Protein AF-A0A355XRC5-F1 (afdb_monomer_lite)

Foldseek 3Di:
DQAAKKWKDFPVDIDIDHHPDDDDDDPPTDIDIDHPDDDDDDDDDDPPCFPCHPNDDPPTDDRPPPD

Structure (mmCIF, N/CA/C/O backbone):
data_AF-A0A355XRC5-F1
#
_entry.id   AF-A0A355XRC5-F1
#
loop_
_atom_site.group_PDB
_atom_site.id
_atom_site.type_symbol
_atom_site.label_atom_id
_atom_site.label_alt_id
_atom_site.label_comp_id
_atom_site.label_asym_id
_atom_site.label_entity_id
_atom_site.label_seq_id
_atom_site.pdbx_PDB_ins_code
_atom_site.Cartn_x
_atom_site.Cartn_y
_atom_site.Cartn_z
_atom_site.occupancy
_atom_site.B_iso_or_equiv
_atom_site.auth_seq_id
_atom_site.auth_comp_id
_atom_site.auth_asym_id
_atom_site.auth_atom_id
_atom_site.pdbx_PDB_model_num
ATOM 1 N N . VAL A 1 1 ? -2.982 -5.043 6.553 1.00 97.31 1 VAL A N 1
ATOM 2 C CA . VAL A 1 1 ? -2.663 -4.173 7.704 1.00 97.31 1 VAL A CA 1
ATOM 3 C C . VAL A 1 1 ? -2.594 -5.028 8.954 1.00 97.31 1 VAL A C 1
ATOM 5 O O . VAL A 1 1 ? -3.505 -5.812 9.191 1.00 97.31 1 VAL A O 1
ATOM 8 N N . LEU A 1 2 ? -1.499 -4.945 9.710 1.00 97.69 2 LEU A N 1
ATOM 9 C CA . LEU A 1 2 ? -1.316 -5.711 10.949 1.00 97.69 2 LEU A CA 1
ATOM 10 C C . LEU A 1 2 ? -1.867 -4.957 12.167 1.00 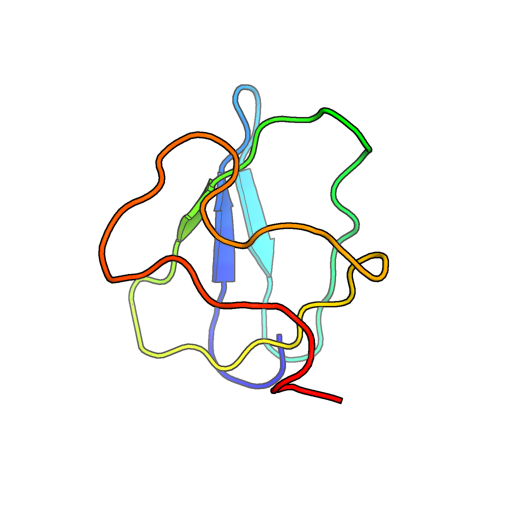97.69 2 LEU A C 1
ATOM 12 O O . LEU A 1 2 ? -2.394 -5.583 13.084 1.00 97.69 2 LEU A O 1
ATOM 16 N N . ASP A 1 3 ? -1.756 -3.625 12.171 1.00 98.44 3 ASP A N 1
ATOM 17 C CA . ASP A 1 3 ? -2.288 -2.749 13.220 1.00 98.44 3 ASP A CA 1
ATOM 18 C C 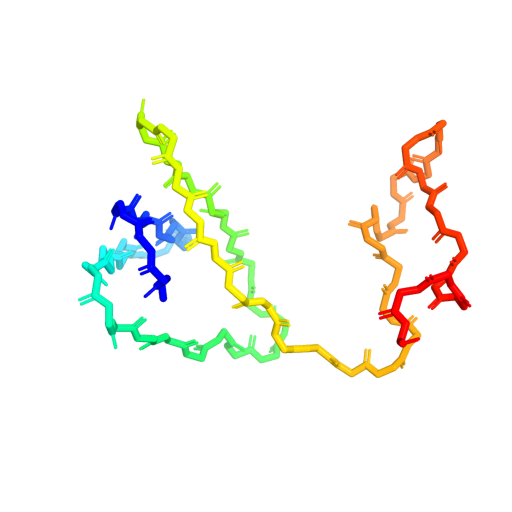. ASP A 1 3 ? -2.490 -1.319 12.689 1.00 98.44 3 ASP A C 1
ATOM 20 O O . ASP A 1 3 ? -1.709 -0.866 11.849 1.00 98.44 3 ASP A O 1
ATOM 24 N N . GLY A 1 4 ? -3.505 -0.606 13.179 1.00 97.81 4 GLY A N 1
ATOM 25 C CA . GLY A 1 4 ? -3.899 0.715 12.666 1.00 97.81 4 GLY A CA 1
ATOM 26 C C . GLY A 1 4 ? -4.770 0.653 11.403 1.00 97.81 4 GLY A C 1
ATOM 27 O O . GLY A 1 4 ? -5.360 -0.384 11.104 1.00 97.81 4 GLY A O 1
ATOM 28 N N . GLU A 1 5 ? -4.820 1.768 10.671 1.00 98.50 5 GLU A N 1
ATOM 29 C CA . GLU A 1 5 ? -5.610 1.970 9.447 1.00 98.50 5 GLU A CA 1
ATOM 30 C C . GLU A 1 5 ? -4.696 2.502 8.330 1.00 98.50 5 GLU A C 1
ATOM 32 O O . GLU A 1 5 ? -3.855 3.376 8.570 1.00 98.50 5 GLU A O 1
ATOM 37 N N . LEU A 1 6 ? -4.849 1.978 7.111 1.00 98.56 6 LEU A N 1
ATOM 38 C CA . LEU A 1 6 ? -4.090 2.407 5.936 1.00 98.56 6 LEU A CA 1
ATOM 39 C C . LEU A 1 6 ? -5.037 2.777 4.801 1.00 98.56 6 LEU A C 1
ATOM 41 O O . LEU A 1 6 ? -5.852 1.965 4.379 1.00 98.56 6 LEU A O 1
ATOM 45 N N . THR A 1 7 ? -4.858 3.958 4.222 1.00 98.56 7 THR A N 1
ATOM 46 C CA . THR A 1 7 ? -5.540 4.347 2.989 1.00 98.56 7 THR A CA 1
ATOM 47 C C . THR A 1 7 ? -4.589 4.232 1.801 1.00 98.56 7 THR A C 1
ATOM 49 O O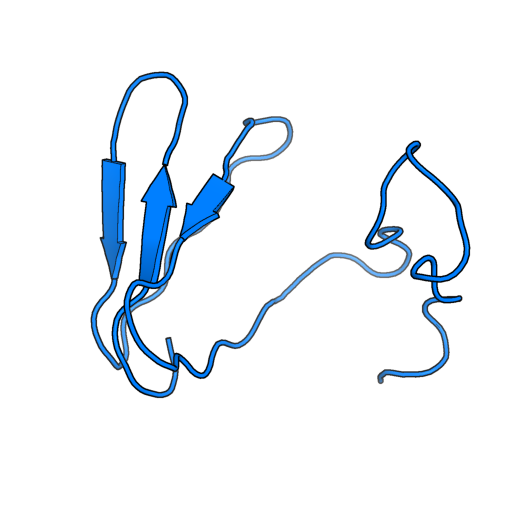 . THR A 1 7 ? -3.464 4.720 1.844 1.00 98.56 7 THR A O 1
ATOM 52 N N . ILE A 1 8 ? -5.033 3.599 0.718 1.00 98.25 8 ILE A N 1
ATOM 53 C CA . ILE A 1 8 ? -4.349 3.600 -0.574 1.00 98.25 8 ILE A CA 1
ATOM 54 C C . ILE A 1 8 ? -5.096 4.546 -1.516 1.00 98.25 8 ILE A C 1
ATOM 56 O O . ILE A 1 8 ? -6.219 4.261 -1.941 1.00 98.25 8 ILE A O 1
ATOM 60 N N . GLU A 1 9 ? -4.462 5.666 -1.855 1.00 98.38 9 GLU A N 1
ATOM 61 C CA . GLU A 1 9 ? -4.948 6.595 -2.874 1.00 98.38 9 GLU A CA 1
ATOM 62 C C . GLU A 1 9 ? -4.494 6.110 -4.256 1.00 98.38 9 GLU A C 1
ATOM 64 O O . GLU A 1 9 ? -3.297 6.003 -4.531 1.00 98.38 9 GLU A O 1
ATOM 69 N N . PHE A 1 10 ? -5.448 5.825 -5.136 1.00 97.75 10 PHE A N 1
ATOM 70 C CA . PHE A 1 10 ? -5.223 5.655 -6.568 1.00 97.75 10 PHE A CA 1
ATOM 71 C C . PHE A 1 10 ? -5.604 6.948 -7.294 1.00 97.75 10 PHE A C 1
ATOM 73 O O . PHE A 1 10 ? -6.199 7.860 -6.720 1.00 97.75 10 PHE A O 1
ATOM 80 N N . ARG A 1 11 ? -5.295 7.033 -8.590 1.00 97.19 11 ARG A N 1
ATOM 81 C CA . ARG A 1 11 ? -5.681 8.194 -9.410 1.00 97.19 11 ARG A CA 1
ATOM 82 C C . ARG A 1 11 ? -7.198 8.373 -9.520 1.00 97.19 11 ARG A C 1
ATOM 84 O O . ARG A 1 11 ? -7.663 9.501 -9.630 1.00 97.19 11 ARG A O 1
ATOM 91 N N . ASP A 1 12 ? -7.943 7.275 -9.525 1.00 97.00 12 ASP A N 1
ATOM 92 C CA . ASP A 1 12 ? -9.378 7.215 -9.809 1.00 97.00 12 ASP A CA 1
ATOM 93 C C . ASP A 1 12 ? -10.237 6.870 -8.584 1.00 97.00 12 ASP A C 1
ATOM 95 O O . ASP A 1 12 ? -11.456 7.034 -8.625 1.00 97.00 12 ASP A O 1
ATOM 99 N N . LYS A 1 13 ? -9.629 6.380 -7.498 1.00 97.06 13 LYS A N 1
ATOM 100 C CA . LYS A 1 13 ? -10.351 5.920 -6.308 1.00 97.06 13 LYS A CA 1
ATOM 101 C C . LYS A 1 13 ? -9.485 5.901 -5.056 1.00 97.06 13 LYS A C 1
ATOM 103 O O . LYS A 1 13 ? -8.264 6.000 -5.110 1.00 97.06 13 LYS A O 1
ATOM 108 N N . ILE A 1 14 ? -10.143 5.681 -3.926 1.00 98.00 14 ILE A N 1
ATOM 109 C CA . ILE A 1 14 ? -9.517 5.514 -2.617 1.00 98.00 14 ILE A CA 1
ATOM 110 C C . ILE A 1 14 ? -9.959 4.166 -2.045 1.00 98.00 14 ILE A C 1
ATOM 112 O O . ILE A 1 14 ? -11.120 3.782 -2.190 1.00 98.00 14 ILE A O 1
ATOM 116 N N . VAL A 1 15 ? -9.028 3.440 -1.427 1.00 98.12 15 VAL A N 1
ATOM 117 C CA . VAL A 1 15 ? -9.305 2.194 -0.701 1.00 98.12 15 VAL A CA 1
ATOM 118 C C . VAL A 1 15 ? -8.765 2.328 0.716 1.00 98.12 15 VAL A C 1
ATOM 120 O O . VAL A 1 15 ? -7.558 2.469 0.891 1.00 98.12 15 VAL A O 1
ATOM 123 N N . THR A 1 16 ? -9.638 2.256 1.714 1.00 98.44 16 THR A N 1
ATOM 124 C CA . THR A 1 16 ? -9.255 2.226 3.133 1.00 98.44 16 THR A CA 1
ATOM 125 C C . THR A 1 16 ? -9.208 0.781 3.611 1.00 98.44 16 THR A C 1
ATOM 127 O O . THR A 1 16 ? -10.074 -0.012 3.247 1.00 98.44 16 THR A O 1
ATOM 130 N N . LEU A 1 17 ? -8.162 0.442 4.361 1.00 98.44 17 LEU A N 1
ATOM 131 C CA . LEU A 1 17 ? -7.914 -0.874 4.930 1.00 98.44 17 LEU A CA 1
ATOM 132 C C . LEU A 1 17 ? -7.833 -0.773 6.448 1.00 98.44 17 LEU A C 1
ATOM 134 O O . LEU A 1 17 ? -6.966 -0.081 6.990 1.00 98.44 17 LEU A O 1
ATOM 138 N N . GLU A 1 18 ? -8.680 -1.545 7.106 1.00 98.38 18 GLU A N 1
ATOM 139 C CA . GLU A 1 18 ? -8.675 -1.748 8.545 1.00 98.38 18 GLU A CA 1
ATOM 140 C C . GLU A 1 18 ? -7.693 -2.852 8.953 1.00 98.38 18 GLU A C 1
ATOM 142 O O . GLU A 1 18 ? -7.140 -3.609 8.141 1.00 98.38 18 GLU A O 1
ATOM 147 N N . LYS A 1 19 ? -7.482 -2.985 10.263 1.00 98.31 19 LYS A N 1
ATOM 148 C CA . LYS A 1 19 ? -6.702 -4.084 10.835 1.00 98.31 19 LYS A CA 1
ATOM 149 C C . LYS A 1 19 ? -7.211 -5.448 10.351 1.00 98.31 19 LYS A C 1
ATOM 151 O O . LYS A 1 19 ? -8.378 -5.786 10.507 1.00 98.31 19 LYS A O 1
ATOM 156 N N . GLY A 1 20 ? -6.292 -6.271 9.845 1.00 98.19 20 GLY A N 1
ATOM 157 C CA . GLY A 1 20 ? -6.584 -7.603 9.310 1.00 98.19 20 GLY A CA 1
ATOM 158 C C . GLY A 1 20 ? -6.934 -7.621 7.821 1.00 98.19 20 GLY A C 1
ATOM 159 O O . GLY A 1 20 ? -6.919 -8.692 7.220 1.00 98.19 20 GLY A O 1
ATOM 160 N N . GLU A 1 21 ? -7.173 -6.465 7.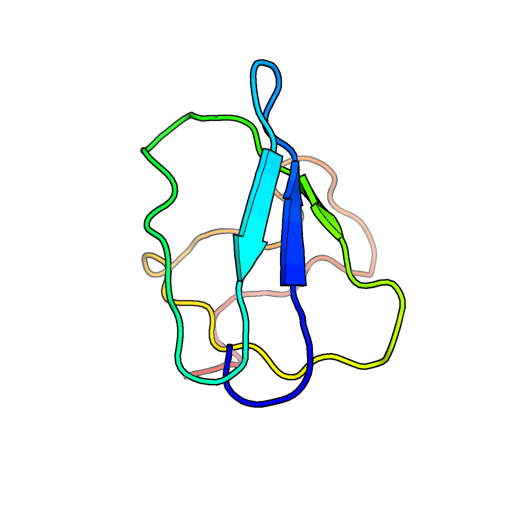199 1.00 98.38 21 GLU A N 1
ATOM 161 C CA . GLU A 1 21 ? -7.500 -6.389 5.777 1.00 98.38 21 GLU A CA 1
ATOM 162 C C . GLU A 1 21 ? -6.251 -6.311 4.895 1.00 98.38 21 GLU A C 1
ATOM 164 O O . GLU A 1 21 ? -5.164 -5.901 5.321 1.00 98.38 21 GLU A O 1
ATOM 169 N N . MET A 1 22 ? -6.399 -6.698 3.631 1.00 97.75 22 MET A N 1
ATOM 170 C CA . MET A 1 22 ? -5.347 -6.600 2.625 1.00 97.75 22 MET A CA 1
ATOM 171 C C . MET A 1 22 ? -5.930 -6.230 1.264 1.00 97.75 22 MET A C 1
ATOM 173 O O . MET A 1 22 ? -7.089 -6.515 0.973 1.00 97.75 22 MET A O 1
ATOM 177 N N . THR A 1 23 ? -5.098 -5.642 0.408 1.00 97.44 23 THR A N 1
ATOM 178 C CA . THR A 1 23 ? -5.436 -5.379 -0.992 1.00 97.44 23 THR A CA 1
ATOM 179 C C . THR A 1 23 ? -4.274 -5.758 -1.898 1.00 97.44 23 THR A C 1
ATOM 181 O O . THR A 1 23 ? -3.124 -5.809 -1.459 1.00 97.44 23 THR A O 1
ATOM 184 N N . VAL A 1 24 ? -4.576 -6.015 -3.167 1.00 96.69 24 VAL A N 1
ATOM 185 C CA . VAL A 1 24 ? -3.576 -6.251 -4.210 1.00 96.69 24 VAL A CA 1
ATOM 186 C C . VAL A 1 24 ? -3.479 -4.998 -5.064 1.00 96.69 24 VAL A C 1
ATOM 188 O O . VAL A 1 24 ? -4.473 -4.552 -5.636 1.00 96.69 24 VAL A O 1
ATOM 191 N N . ILE A 1 25 ? -2.270 -4.456 -5.186 1.00 95.56 25 ILE A N 1
ATOM 192 C CA . ILE A 1 25 ? -1.984 -3.382 -6.134 1.00 95.56 25 ILE A CA 1
ATOM 193 C C . ILE A 1 25 ? -1.707 -4.012 -7.505 1.00 95.56 25 ILE A C 1
ATOM 195 O O . ILE A 1 25 ? -0.758 -4.793 -7.629 1.00 95.56 25 ILE A O 1
ATOM 199 N N . PRO A 1 26 ? -2.501 -3.717 -8.551 1.00 94.00 26 PRO A N 1
ATOM 200 C CA . PRO A 1 26 ? -2.238 -4.269 -9.873 1.00 94.00 26 PRO A CA 1
ATOM 201 C C . PRO A 1 26 ? -0.916 -3.740 -10.447 1.00 94.00 26 PRO A C 1
ATOM 203 O O . PRO A 1 26 ? -0.522 -2.595 -10.216 1.00 94.00 26 PRO A O 1
ATOM 206 N N . LYS A 1 27 ? -0.228 -4.569 -11.238 1.00 90.94 27 LYS A N 1
ATOM 207 C CA . LYS A 1 27 ? 1.061 -4.207 -11.841 1.00 90.94 27 LYS A CA 1
ATOM 208 C C . LYS A 1 27 ? 0.937 -2.932 -12.681 1.00 90.94 27 LYS A C 1
ATOM 210 O O . LYS A 1 27 ? 0.092 -2.853 -13.567 1.00 90.94 27 LYS A O 1
ATOM 215 N N . GLY A 1 28 ? 1.835 -1.978 -12.441 1.00 90.62 28 GLY A N 1
ATOM 216 C CA . GLY A 1 28 ? 1.898 -0.719 -13.188 1.00 90.62 28 GLY A CA 1
ATOM 217 C C . GLY A 1 28 ? 0.836 0.309 -12.792 1.00 90.62 28 GLY A C 1
ATOM 218 O O . GLY A 1 28 ? 0.782 1.370 -13.406 1.00 90.62 28 GLY A O 1
ATOM 219 N N . VAL A 1 29 ? 0.009 0.022 -11.782 1.00 95.00 29 VAL A N 1
ATOM 220 C CA . VAL A 1 29 ? -0.958 0.986 -11.256 1.00 95.00 29 VAL A CA 1
ATOM 221 C C . VAL A 1 29 ? -0.280 1.880 -10.226 1.00 95.00 29 VAL A C 1
ATOM 223 O O . VAL A 1 29 ? 0.253 1.421 -9.211 1.00 95.00 29 VAL A O 1
ATOM 226 N N . GLU A 1 30 ? -0.315 3.179 -10.499 1.00 95.25 30 GLU A N 1
ATOM 227 C CA . GLU A 1 30 ? 0.161 4.192 -9.571 1.00 95.25 30 GLU A CA 1
ATOM 228 C C . GLU A 1 30 ? -0.761 4.264 -8.352 1.00 95.25 30 GLU A C 1
ATOM 230 O O . GLU A 1 30 ? -1.989 4.311 -8.470 1.00 95.25 30 GLU A O 1
ATOM 235 N N . HIS A 1 31 ? -0.147 4.255 -7.178 1.00 96.25 31 HIS A N 1
ATOM 236 C CA . HIS A 1 31 ? -0.825 4.250 -5.896 1.00 96.25 31 HIS A CA 1
ATOM 237 C C . HIS A 1 31 ? 0.027 5.003 -4.874 1.00 96.25 31 HIS A C 1
ATOM 239 O O . HIS A 1 31 ? 1.244 5.125 -5.029 1.00 96.25 31 HIS A O 1
ATOM 245 N N . LYS A 1 32 ? -0.615 5.491 -3.818 1.00 96.44 32 LYS A N 1
ATOM 246 C CA . LYS A 1 32 ? 0.031 6.229 -2.738 1.00 96.44 32 LYS A CA 1
ATOM 247 C C . LYS A 1 32 ? -0.535 5.765 -1.391 1.00 96.44 32 LYS A C 1
ATOM 249 O O . LYS A 1 32 ? -1.674 6.101 -1.068 1.00 96.44 32 LYS A O 1
ATOM 254 N N . PRO A 1 33 ? 0.229 4.980 -0.611 1.00 96.25 33 PRO A N 1
ATOM 255 C CA . PRO A 1 33 ? -0.139 4.637 0.757 1.00 96.25 33 PRO A CA 1
ATOM 256 C C . PRO A 1 33 ? -0.100 5.878 1.659 1.00 96.25 33 PRO A C 1
ATOM 258 O O . PRO A 1 33 ? 0.865 6.643 1.633 1.00 96.25 33 PRO A O 1
ATOM 261 N N . VAL A 1 34 ? -1.143 6.075 2.460 1.00 97.94 34 VAL A N 1
ATOM 262 C CA . VAL A 1 34 ? -1.315 7.193 3.392 1.00 97.94 34 VAL A CA 1
ATOM 263 C C . VAL A 1 34 ? -1.854 6.652 4.712 1.00 97.94 34 VAL A C 1
ATOM 265 O O . VAL A 1 34 ? -2.840 5.917 4.734 1.00 97.94 34 VAL A O 1
ATOM 268 N N . ALA A 1 35 ? -1.231 7.042 5.821 1.00 97.75 35 ALA A N 1
ATOM 269 C CA . ALA A 1 35 ? -1.711 6.749 7.167 1.00 97.75 35 ALA A CA 1
ATOM 270 C C . ALA A 1 35 ? -1.768 8.053 7.972 1.00 97.75 35 ALA A C 1
ATOM 272 O O . ALA A 1 35 ? -0.794 8.804 8.001 1.00 97.75 35 ALA A O 1
ATOM 273 N N . GLN A 1 36 ? -2.919 8.341 8.590 1.00 96.56 36 GLN A N 1
ATOM 274 C CA . GLN A 1 36 ? -3.094 9.526 9.446 1.00 96.56 36 GLN A CA 1
ATOM 275 C C . GLN A 1 36 ? -2.446 9.339 10.824 1.00 96.56 36 GLN A C 1
ATOM 277 O O . GLN A 1 36 ? -1.958 10.294 11.419 1.00 96.56 36 GLN A O 1
ATOM 282 N N . ASN A 1 37 ? -2.430 8.098 11.314 1.00 97.50 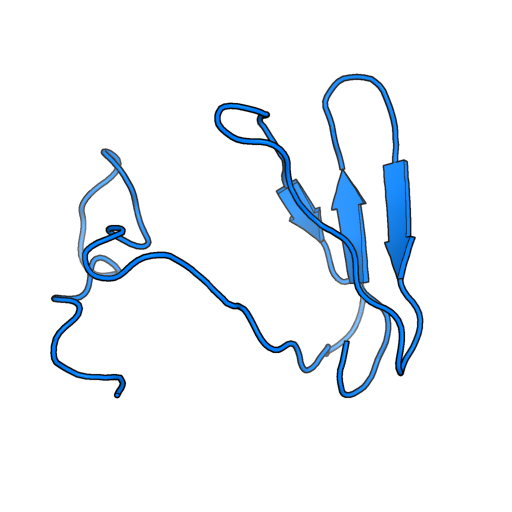37 ASN A N 1
ATOM 283 C CA . ASN A 1 37 ? -1.808 7.687 12.569 1.00 97.50 37 ASN A CA 1
ATOM 284 C C . ASN A 1 37 ? -0.754 6.603 12.293 1.00 97.50 37 ASN A C 1
ATOM 286 O O . ASN A 1 37 ? -0.654 6.102 11.172 1.00 97.50 37 ASN A O 1
ATOM 290 N N . GLU A 1 38 ? 0.019 6.218 13.312 1.00 97.88 38 GLU A N 1
ATOM 291 C CA . GLU A 1 38 ? 0.954 5.094 13.195 1.00 97.88 38 GLU A CA 1
ATOM 292 C C . GLU A 1 38 ? 0.215 3.822 12.744 1.00 97.88 38 GLU A C 1
ATOM 294 O O . GLU A 1 38 ? -0.802 3.433 13.320 1.00 97.88 38 GLU A O 1
ATOM 299 N N . CYS A 1 39 ? 0.733 3.176 11.700 1.00 98.00 39 CYS A N 1
ATOM 300 C CA . CYS A 1 39 ? 0.162 1.966 11.125 1.00 98.00 39 CYS A CA 1
ATOM 301 C C . CYS A 1 39 ? 1.273 0.946 10.868 1.00 98.00 39 CYS A C 1
ATOM 303 O O . CYS A 1 39 ? 2.338 1.277 10.343 1.00 98.00 39 CYS A O 1
ATOM 305 N N . LYS A 1 40 ? 1.020 -0.314 11.232 1.00 97.94 40 LYS A N 1
ATOM 306 C CA . LYS A 1 40 ? 1.928 -1.440 11.002 1.00 97.94 40 LYS A CA 1
ATOM 307 C C . LYS A 1 40 ? 1.415 -2.242 9.820 1.00 97.94 40 LYS A C 1
ATOM 309 O O . LYS A 1 40 ? 0.318 -2.808 9.863 1.00 97.94 40 LYS A O 1
ATOM 314 N N . ILE A 1 41 ? 2.218 -2.321 8.767 1.00 96.94 41 ILE A N 1
ATOM 315 C CA . ILE A 1 41 ? 1.851 -2.996 7.521 1.00 96.94 41 ILE A CA 1
ATOM 316 C C . ILE A 1 41 ? 2.863 -4.082 7.174 1.00 96.94 41 ILE A C 1
ATOM 318 O O . ILE A 1 41 ? 4.019 -4.031 7.582 1.00 96.94 41 ILE A O 1
ATOM 322 N N . MET A 1 42 ? 2.402 -5.062 6.405 1.00 95.56 42 MET A N 1
ATOM 323 C CA . MET A 1 42 ? 3.251 -6.038 5.739 1.00 95.56 42 MET A CA 1
ATOM 324 C C . MET A 1 42 ? 3.118 -5.794 4.242 1.00 95.56 42 MET A C 1
ATOM 326 O O . MET A 1 42 ? 1.999 -5.741 3.728 1.00 95.56 42 MET A O 1
ATOM 330 N N . ILE A 1 43 ? 4.251 -5.625 3.569 1.00 93.06 43 ILE A N 1
ATOM 331 C CA . ILE A 1 43 ? 4.329 -5.493 2.117 1.00 93.06 43 ILE A CA 1
ATOM 332 C C . ILE A 1 43 ? 4.901 -6.802 1.583 1.00 93.06 43 ILE A C 1
ATOM 334 O O . ILE A 1 43 ? 5.880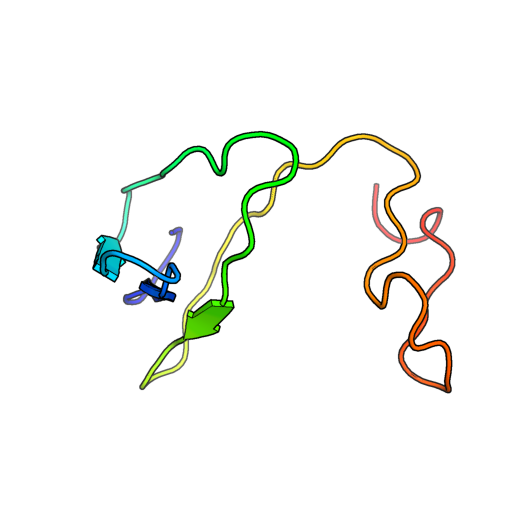 -7.318 2.116 1.00 93.06 43 ILE A O 1
ATOM 338 N N . ILE A 1 44 ? 4.262 -7.346 0.552 1.00 92.12 44 ILE A N 1
ATOM 339 C CA . ILE A 1 44 ? 4.746 -8.517 -0.175 1.00 92.12 44 ILE A CA 1
ATOM 340 C C . ILE A 1 44 ? 5.036 -8.050 -1.594 1.00 92.12 44 ILE A C 1
ATOM 342 O O . ILE A 1 44 ? 4.117 -7.659 -2.315 1.00 92.12 44 ILE A O 1
ATOM 346 N N . GLU A 1 45 ? 6.303 -8.092 -1.989 1.00 88.31 45 GLU A N 1
ATOM 347 C CA . GLU A 1 45 ? 6.751 -7.647 -3.305 1.00 88.31 45 GLU A CA 1
ATOM 348 C C . GLU A 1 45 ? 7.725 -8.643 -3.951 1.00 88.31 45 GLU A C 1
ATOM 350 O O . GLU A 1 45 ? 8.341 -9.458 -3.257 1.00 88.31 45 GLU A O 1
ATOM 355 N N . PRO A 1 46 ? 7.858 -8.632 -5.291 1.00 86.25 46 PRO A N 1
ATOM 356 C CA . PRO A 1 46 ? 8.870 -9.426 -5.970 1.00 86.25 46 PRO A CA 1
ATOM 357 C C . PRO A 1 46 ? 10.281 -9.090 -5.483 1.00 86.25 46 PRO A C 1
ATOM 359 O O . PRO A 1 46 ? 10.611 -7.935 -5.223 1.00 86.25 46 PRO A O 1
ATOM 362 N N . LYS A 1 47 ? 11.158 -10.096 -5.457 1.00 85.12 47 LYS A N 1
ATOM 363 C CA . LYS A 1 47 ? 12.576 -9.876 -5.164 1.00 85.12 47 LYS A CA 1
ATOM 364 C C . LYS A 1 47 ? 13.183 -8.880 -6.164 1.00 85.12 47 LYS A C 1
ATOM 366 O O . LYS A 1 47 ? 13.004 -9.030 -7.372 1.00 85.12 47 LYS A O 1
ATOM 371 N N . GLY A 1 48 ? 13.951 -7.918 -5.652 1.00 84.00 48 GLY A N 1
ATOM 372 C CA . GLY A 1 48 ? 14.712 -6.959 -6.460 1.00 84.00 48 GLY A CA 1
ATOM 373 C C . GLY A 1 48 ? 13.987 -5.648 -6.781 1.00 84.00 48 GLY A C 1
ATOM 374 O O . GLY A 1 48 ? 14.507 -4.863 -7.570 1.00 84.00 48 GLY A O 1
ATOM 375 N N . VAL A 1 49 ? 12.819 -5.381 -6.186 1.00 85.00 49 VAL A N 1
ATOM 376 C CA . VAL A 1 49 ? 12.109 -4.098 -6.340 1.00 85.00 49 VAL A CA 1
ATOM 377 C C . VAL A 1 49 ? 12.799 -2.997 -5.537 1.00 85.00 49 VAL A C 1
ATOM 379 O O . VAL A 1 49 ? 12.765 -3.004 -4.316 1.00 85.00 49 VAL A O 1
ATOM 382 N N . VAL A 1 50 ? 13.437 -2.034 -6.202 1.00 88.50 50 VAL A N 1
ATOM 383 C CA . VAL A 1 50 ? 14.107 -0.911 -5.520 1.00 88.50 50 VAL A CA 1
ATOM 384 C C . VAL A 1 50 ? 13.068 -0.011 -4.842 1.00 88.50 50 VAL A C 1
ATOM 386 O O . VAL A 1 50 ? 12.200 0.541 -5.519 1.00 88.50 50 VAL A O 1
ATOM 389 N N . ASN A 1 51 ? 13.184 0.187 -3.526 1.00 85.75 51 ASN A N 1
ATOM 390 C CA . ASN A 1 51 ? 12.200 0.907 -2.707 1.00 85.75 51 ASN A CA 1
ATOM 391 C C . ASN A 1 51 ? 11.958 2.366 -3.146 1.00 85.75 51 ASN A C 1
ATOM 393 O O . ASN A 1 51 ? 10.861 2.894 -2.982 1.00 85.75 51 ASN A O 1
ATOM 397 N N . THR A 1 52 ? 12.970 3.026 -3.713 1.00 88.31 52 THR A N 1
ATOM 398 C CA . THR A 1 52 ? 12.881 4.404 -4.233 1.00 88.31 52 THR A CA 1
ATOM 399 C C . THR A 1 52 ? 12.597 4.467 -5.737 1.00 88.31 52 THR A C 1
ATOM 401 O O . THR A 1 52 ? 12.499 5.558 -6.307 1.00 88.31 52 THR A O 1
ATOM 404 N N . GLY A 1 53 ? 12.477 3.318 -6.408 1.00 86.56 53 GLY A N 1
ATOM 405 C CA . GLY A 1 53 ? 12.384 3.239 -7.862 1.00 86.56 53 GLY A CA 1
ATOM 406 C C . GLY A 1 53 ? 13.549 3.969 -8.537 1.00 86.56 53 GLY A C 1
ATOM 407 O O . GLY A 1 53 ? 14.710 3.636 -8.326 1.00 86.56 53 GLY A O 1
ATOM 408 N N . ASN A 1 54 ? 13.235 4.994 -9.333 1.00 88.19 54 ASN A N 1
ATOM 409 C CA . ASN A 1 54 ? 14.231 5.791 -10.058 1.00 88.19 54 ASN A CA 1
ATOM 410 C C . ASN A 1 54 ? 14.673 7.060 -9.304 1.00 88.19 54 ASN A C 1
ATOM 412 O O . ASN A 1 54 ? 15.484 7.818 -9.832 1.00 88.19 54 ASN A O 1
ATOM 416 N N . ALA A 1 55 ? 14.120 7.336 -8.115 1.00 90.12 55 ALA A N 1
ATOM 417 C CA . ALA A 1 55 ? 14.399 8.576 -7.389 1.00 90.12 55 ALA A CA 1
ATOM 418 C C . ALA A 1 55 ? 15.812 8.608 -6.779 1.00 90.12 55 ALA A C 1
ATOM 420 O O . ALA A 1 55 ? 16.396 9.683 -6.643 1.00 90.12 55 ALA A O 1
ATOM 421 N N . GLY A 1 56 ? 16.379 7.444 -6.443 1.00 90.25 56 GLY A N 1
ATOM 422 C CA . GLY A 1 56 ? 17.714 7.339 -5.857 1.00 90.25 56 GLY A CA 1
ATOM 423 C C . GLY A 1 56 ? 17.840 8.016 -4.482 1.00 90.25 56 GLY A C 1
ATOM 424 O O . GLY A 1 56 ? 16.865 8.207 -3.753 1.00 90.25 56 GLY A O 1
ATOM 425 N N . GLY A 1 57 ? 19.075 8.361 -4.104 1.00 91.50 57 GLY A N 1
ATOM 426 C CA . GLY A 1 57 ? 19.391 9.101 -2.876 1.00 91.50 57 GLY A CA 1
ATOM 427 C C . GLY A 1 57 ? 19.609 8.232 -1.633 1.00 91.50 57 GLY A C 1
ATOM 428 O O . GLY A 1 57 ? 19.529 7.009 -1.685 1.00 91.50 57 GLY A O 1
ATOM 429 N N . ASN A 1 58 ? 19.871 8.889 -0.499 1.00 90.44 58 ASN A N 1
ATOM 430 C CA . ASN A 1 58 ? 20.338 8.256 0.748 1.00 90.44 58 ASN A CA 1
ATOM 431 C C . ASN A 1 58 ? 19.338 7.281 1.399 1.00 90.44 58 ASN A C 1
ATOM 433 O O . ASN A 1 58 ? 19.707 6.568 2.324 1.00 90.44 58 ASN A O 1
ATOM 437 N N . LEU A 1 59 ? 18.076 7.286 0.956 1.00 88.31 59 LEU A N 1
ATOM 438 C CA . LEU A 1 59 ? 17.030 6.365 1.416 1.00 88.31 59 LEU A CA 1
ATOM 439 C C . LEU A 1 59 ? 16.852 5.156 0.479 1.00 88.31 59 LEU A C 1
ATOM 441 O O . LEU A 1 59 ? 15.991 4.315 0.730 1.00 88.31 59 LEU A O 1
ATOM 445 N N . THR A 1 60 ? 17.629 5.078 -0.606 1.00 89.81 60 THR A N 1
ATOM 446 C CA . THR A 1 60 ? 17.694 3.889 -1.466 1.00 89.81 60 THR A CA 1
ATOM 447 C C . THR A 1 60 ? 18.532 2.835 -0.770 1.00 89.81 60 THR A C 1
ATOM 449 O O . THR A 1 60 ? 19.653 3.124 -0.355 1.00 89.81 60 THR A O 1
ATOM 452 N N . VAL A 1 61 ? 17.989 1.630 -0.637 1.00 83.69 61 VAL A N 1
ATOM 453 C CA . VAL A 1 61 ? 18.644 0.527 0.071 1.00 83.69 61 VAL A CA 1
ATOM 454 C C . VAL A 1 61 ? 18.813 -0.653 -0.880 1.00 83.69 61 VAL A C 1
ATOM 456 O O . VAL A 1 61 ? 17.909 -0.961 -1.658 1.00 83.69 61 VAL A O 1
ATOM 459 N N . ASP A 1 62 ? 19.959 -1.329 -0.801 1.00 77.88 62 ASP A N 1
ATOM 460 C CA . ASP A 1 62 ? 20.167 -2.594 -1.502 1.00 77.88 62 ASP A CA 1
ATOM 461 C C . ASP A 1 62 ? 19.286 -3.683 -0.867 1.00 77.88 62 ASP A C 1
ATOM 463 O O . ASP A 1 62 ? 19.324 -3.926 0.339 1.00 77.88 62 ASP A O 1
ATOM 467 N N . ASN A 1 63 ? 18.471 -4.345 -1.688 1.00 66.50 63 ASN A N 1
ATOM 468 C CA . ASN A 1 63 ? 17.401 -5.254 -1.251 1.00 66.50 63 ASN A CA 1
ATOM 469 C C . ASN A 1 63 ? 17.838 -6.557 -0.559 1.00 66.50 63 ASN A C 1
ATOM 471 O O . ASN A 1 63 ? 16.987 -7.367 -0.199 1.00 66.50 63 ASN A O 1
ATOM 475 N N . ASP A 1 64 ? 19.132 -6.780 -0.353 1.00 60.00 64 ASP A N 1
ATOM 476 C CA . ASP A 1 64 ? 19.652 -8.000 0.275 1.00 60.00 64 ASP A CA 1
ATOM 477 C C . ASP A 1 64 ? 19.724 -7.912 1.816 1.00 60.00 64 ASP A C 1
ATOM 479 O O . ASP A 1 64 ? 20.287 -8.792 2.462 1.00 60.00 64 ASP A O 1
ATOM 483 N N . VAL A 1 65 ? 19.148 -6.865 2.423 1.00 58.72 65 VAL A N 1
ATOM 484 C CA . VAL A 1 65 ? 19.181 -6.639 3.885 1.00 58.72 65 VAL A CA 1
ATOM 485 C C . VAL A 1 65 ? 17.931 -7.166 4.616 1.00 58.72 65 VAL A C 1
ATOM 487 O O . VAL A 1 65 ? 17.986 -7.380 5.823 1.00 58.72 65 VAL A O 1
ATOM 490 N N . TRP A 1 66 ? 16.814 -7.408 3.917 1.00 55.62 66 TRP A N 1
ATOM 491 C CA . TRP A 1 66 ? 15.495 -7.633 4.541 1.00 55.62 66 TRP A CA 1
ATOM 492 C C . TRP A 1 66 ? 14.785 -8.933 4.115 1.00 55.62 66 TRP A C 1
ATOM 494 O O . TRP A 1 66 ? 13.581 -8.923 3.853 1.00 55.62 66 TRP A O 1
ATOM 504 N N . ILE A 1 67 ? 15.513 -10.055 4.068 1.00 49.19 67 ILE A N 1
ATOM 505 C CA . ILE A 1 67 ? 14.917 -11.408 4.070 1.00 49.19 67 ILE A CA 1
ATOM 506 C C . ILE A 1 67 ? 15.278 -12.113 5.375 1.00 49.19 67 ILE A C 1
ATOM 508 O O . ILE A 1 67 ? 16.486 -12.143 5.697 1.00 49.19 67 ILE A O 1
#

Sequence (67 aa):
VLDGELTIEFRDKIVTLEKGEMTVIPKGVEHKPVAQNECKIMIIEPKGVVNTGNAGGNLTVDNDVWI

Radius of gyration: 13.22 Å; chains: 1; bounding box: 31×21×26 Å

Secondary structure (DSSP, 8-state):
--BS-EEEEESS-EEEE-TT---PPPTT--EEEE-SS--B------TT--TTTT--STT---GGG--

pLDDT: mean 91.35, std 10.74, range [49.19, 98.56]